Protein AF-A0A7K4FU84-F1 (afdb_monomer)

Sequence (93 aa):
MDYIGLAEKSGIEKQVAVYVYRRLNGGYFMGIYFAKPPVLYTLRDWPFLYLKRFKLYPKLSESEYNEVFQHLLTLDVISILGSSAHLLGKPLP

Foldseek 3Di:
DDLLVVLVVVVADSVLLVVLCVLLCNALVNQLVPDDPPSVVSVVCRVVSLVVSCVVCVVCVPDSNVVSNVSSVVVNVVVVQVVVCVVVVHDRD

Nearest PDB structures (foldseek):
  5j43-assembly1_B  TM=3.394E-01  e=8.376E+00  Escherichia coli 536

Secondary structure (DSSP, 8-state):
--HHHHHHHTT--HHHHHHHHHHTTTHHHHHHHTPPSPHHHHHHSHHHHHHHHHHH-GGGGSHHHHHHHHHHHHHHHHHHHHHHHHHHT----

Radius of gyration: 13.95 Å; Cα contacts (8 Å, |Δi|>4): 67; chains: 1; bounding box: 32×30×33 Å

pLDDT: mean 85.55, std 6.96, range [57.41, 95.0]

Solvent-accessible surface area (backbone atoms only — not comparable to full-atom values): 5360 Å² total; per-residue (Å²): 133,56,72,58,62,51,34,44,74,72,73,40,58,60,67,54,38,52,53,48,37,62,71,52,56,57,43,58,64,48,48,56,75,71,46,62,88,69,48,66,57,60,67,70,49,46,68,54,54,59,61,54,39,47,76,75,38,64,67,46,72,40,70,73,38,30,53,46,44,47,53,50,53,50,52,44,50,52,51,50,47,47,51,50,16,62,76,68,76,43,76,72,130

Mean predicted aligned error: 4.96 Å

Structure (mmCIF, N/CA/C/O backbone):
data_AF-A0A7K4FU84-F1
#
_entry.id   AF-A0A7K4FU84-F1
#
loop_
_atom_site.group_PDB
_atom_site.id
_atom_site.type_symbol
_atom_site.label_atom_id
_atom_site.label_alt_id
_atom_site.label_comp_id
_atom_site.label_asym_id
_atom_site.label_entity_id
_atom_site.label_seq_id
_atom_site.pdbx_PDB_ins_code
_atom_site.Cartn_x
_atom_site.Cartn_y
_atom_site.Cartn_z
_atom_site.occupancy
_atom_site.B_iso_or_equiv
_atom_site.auth_seq_id
_atom_site.auth_comp_id
_atom_site.auth_asym_id
_atom_site.auth_atom_id
_atom_site.pdbx_PDB_model_num
ATOM 1 N N . MET A 1 1 ? -12.486 6.269 -6.355 1.00 57.41 1 MET A N 1
ATOM 2 C CA . MET A 1 1 ? -11.476 6.202 -7.433 1.00 57.41 1 MET A CA 1
ATOM 3 C C . MET A 1 1 ? -10.739 4.890 -7.259 1.00 57.41 1 MET A C 1
ATOM 5 O O . MET A 1 1 ? -10.386 4.590 -6.125 1.00 57.41 1 MET A O 1
ATOM 9 N N . ASP A 1 2 ? -10.607 4.085 -8.310 1.00 82.88 2 ASP A N 1
ATOM 10 C CA . ASP A 1 2 ? -9.820 2.853 -8.244 1.00 82.88 2 ASP A CA 1
ATOM 11 C C . ASP A 1 2 ? -8.317 3.174 -8.343 1.00 82.88 2 ASP A C 1
ATOM 13 O O . ASP A 1 2 ? -7.907 4.224 -8.838 1.00 82.88 2 ASP A O 1
ATOM 17 N N . TYR A 1 3 ? -7.477 2.288 -7.810 1.00 88.94 3 TYR A N 1
ATOM 18 C CA . TYR A 1 3 ? -6.024 2.481 -7.794 1.00 88.94 3 TYR A CA 1
ATOM 19 C C . TYR A 1 3 ? -5.427 2.585 -9.206 1.00 88.94 3 TYR A C 1
ATOM 21 O O . TYR A 1 3 ? -4.551 3.409 -9.458 1.00 88.94 3 TYR A O 1
ATOM 29 N N . ILE A 1 4 ? -5.920 1.761 -10.134 1.00 89.88 4 ILE A N 1
ATOM 30 C CA . ILE A 1 4 ? -5.427 1.735 -11.513 1.00 89.88 4 ILE A CA 1
ATOM 31 C C . ILE A 1 4 ? -5.780 3.034 -12.241 1.00 89.88 4 ILE A C 1
ATOM 33 O O . ILE A 1 4 ? -4.901 3.620 -12.864 1.00 89.88 4 ILE A O 1
ATOM 37 N N . GLY A 1 5 ? -7.009 3.537 -12.101 1.00 89.75 5 GLY A N 1
ATOM 38 C CA . GLY A 1 5 ? -7.408 4.804 -12.706 1.00 89.75 5 GLY A CA 1
ATOM 39 C C . GLY A 1 5 ? -6.699 6.013 -12.093 1.00 89.75 5 GLY A C 1
ATOM 40 O O . GLY A 1 5 ? -6.496 7.003 -12.791 1.00 89.75 5 GLY A O 1
ATOM 41 N N . LEU A 1 6 ? -6.276 5.950 -10.822 1.00 89.44 6 LEU A N 1
ATOM 42 C CA . LEU A 1 6 ? -5.367 6.954 -10.254 1.00 89.44 6 LEU A CA 1
ATOM 43 C C . LEU A 1 6 ? -4.011 6.931 -10.967 1.00 89.44 6 LEU A C 1
ATOM 45 O O . LEU A 1 6 ? -3.546 7.976 -11.406 1.00 89.44 6 LEU A O 1
ATOM 49 N N . ALA A 1 7 ? -3.404 5.754 -11.122 1.00 91.94 7 ALA A N 1
ATOM 50 C CA . ALA A 1 7 ? -2.108 5.631 -11.787 1.00 91.94 7 ALA A CA 1
ATOM 51 C C . ALA A 1 7 ? -2.154 6.112 -13.250 1.00 91.94 7 ALA A C 1
ATOM 53 O O . ALA A 1 7 ? -1.285 6.875 -13.665 1.00 91.94 7 ALA A O 1
ATOM 54 N N . GLU A 1 8 ? -3.201 5.745 -13.997 1.00 93.19 8 GLU A N 1
ATOM 55 C CA . GLU A 1 8 ? -3.395 6.193 -15.383 1.00 93.19 8 GLU A CA 1
ATOM 56 C C . GLU A 1 8 ? -3.566 7.720 -15.473 1.00 93.19 8 GLU A C 1
ATOM 58 O O . GLU A 1 8 ? -2.983 8.358 -16.348 1.00 93.19 8 GLU A O 1
ATOM 63 N N . LYS A 1 9 ? -4.310 8.337 -14.541 1.00 92.44 9 LYS A N 1
ATOM 64 C CA . LYS A 1 9 ? -4.461 9.804 -14.474 1.00 92.44 9 LYS A CA 1
ATOM 65 C C . LYS A 1 9 ? -3.173 10.532 -14.099 1.00 92.44 9 LYS A C 1
ATOM 67 O O . LYS A 1 9 ? -3.011 11.683 -14.493 1.00 92.44 9 LYS A O 1
ATOM 72 N N . SER A 1 10 ? -2.274 9.872 -13.376 1.00 89.31 10 SER A N 1
ATOM 73 C CA . SER A 1 10 ? 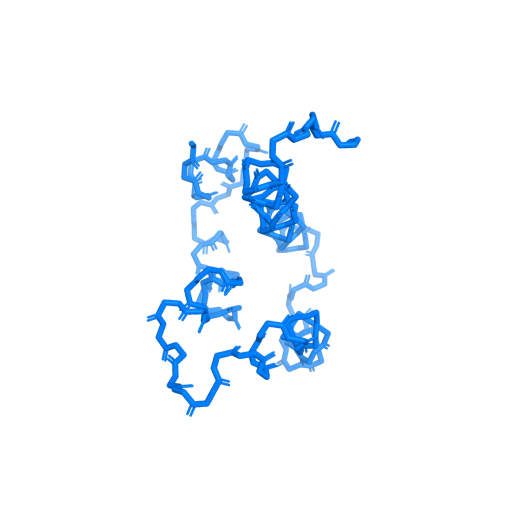-0.930 10.381 -13.088 1.00 89.31 10 SER A CA 1
ATOM 74 C C . SER A 1 10 ? 0.051 10.180 -14.254 1.00 89.31 10 SER A C 1
ATOM 76 O O . SER A 1 10 ? 1.228 10.482 -14.105 1.00 89.31 10 SER A O 1
ATOM 78 N N . GLY A 1 11 ? -0.410 9.688 -15.412 1.00 91.31 11 GLY A N 1
ATOM 79 C CA . GLY A 1 11 ? 0.419 9.489 -16.604 1.00 91.31 11 GLY A CA 1
ATOM 80 C C . GLY A 1 11 ? 1.230 8.194 -16.598 1.00 91.31 11 GLY A C 1
ATOM 81 O O . GLY A 1 11 ? 2.112 8.033 -17.436 1.00 91.31 11 GLY A O 1
ATOM 82 N N . ILE A 1 12 ? 0.940 7.271 -15.678 1.00 93.38 12 ILE A N 1
ATOM 83 C CA . ILE A 1 12 ? 1.710 6.039 -15.511 1.00 93.38 12 ILE A CA 1
ATOM 84 C C . ILE A 1 12 ? 1.011 4.886 -16.226 1.00 93.38 12 ILE A C 1
ATOM 86 O O . ILE A 1 12 ? -0.210 4.723 -16.154 1.00 93.38 12 ILE A O 1
ATOM 90 N N . GLU A 1 13 ? 1.791 4.048 -16.908 1.00 94.25 13 GLU A N 1
ATOM 91 C CA . GLU A 1 13 ? 1.247 2.916 -17.641 1.00 94.25 13 GLU A CA 1
ATOM 92 C C . GLU A 1 13 ? 0.524 1.924 -16.721 1.00 94.25 13 GLU A C 1
ATOM 94 O O . GLU A 1 13 ? 1.042 1.460 -15.698 1.00 94.25 13 GLU A O 1
ATOM 99 N N . LYS A 1 14 ? -0.659 1.483 -17.156 1.00 93.81 14 LYS A N 1
ATOM 100 C CA . LYS A 1 14 ? -1.467 0.469 -16.466 1.00 93.81 14 LYS A CA 1
ATOM 101 C C . LYS A 1 14 ? -0.672 -0.778 -16.078 1.00 93.81 14 LYS A C 1
ATOM 103 O O . LYS A 1 14 ? -0.919 -1.362 -15.024 1.00 93.81 14 LYS A O 1
ATOM 108 N N . GLN A 1 15 ? 0.266 -1.216 -16.919 1.00 95.00 15 GLN A N 1
ATOM 109 C CA . GLN A 1 15 ? 1.061 -2.416 -16.649 1.00 95.00 15 GLN A CA 1
ATOM 110 C C . GLN A 1 15 ? 1.990 -2.243 -15.441 1.00 95.00 15 GLN A C 1
ATOM 112 O O . GLN A 1 15 ? 2.114 -3.173 -14.640 1.00 95.00 15 GLN A O 1
ATOM 117 N N . VAL A 1 16 ? 2.573 -1.053 -15.264 1.00 94.50 16 VAL A N 1
ATOM 118 C CA . VAL A 1 16 ? 3.382 -0.693 -14.090 1.00 94.50 16 VAL A CA 1
ATOM 119 C C . VAL A 1 16 ? 2.511 -0.738 -12.837 1.00 94.50 16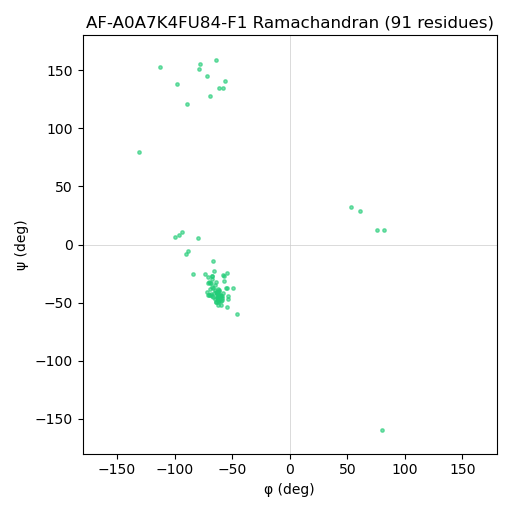 VAL A C 1
ATOM 121 O O . VAL A 1 16 ? 2.868 -1.388 -11.851 1.00 94.50 16 VAL A O 1
ATOM 124 N N . ALA A 1 17 ? 1.309 -0.163 -12.904 1.00 93.25 17 ALA A N 1
ATOM 125 C CA . ALA A 1 17 ? 0.366 -0.186 -11.792 1.00 93.25 17 ALA A CA 1
ATOM 126 C C . ALA A 1 17 ? -0.068 -1.608 -11.407 1.00 93.25 17 ALA A C 1
ATOM 128 O O . ALA A 1 17 ? -0.004 -2.000 -10.240 1.00 93.25 17 ALA A O 1
ATOM 129 N N . VAL A 1 18 ? -0.434 -2.433 -12.390 1.00 93.88 18 VAL A N 1
ATOM 130 C CA . VAL A 1 18 ? -0.792 -3.842 -12.166 1.00 93.88 18 VAL A CA 1
ATOM 131 C C . VAL A 1 18 ? 0.381 -4.630 -11.580 1.00 93.88 18 VAL A C 1
ATOM 133 O O . VAL A 1 18 ? 0.176 -5.476 -10.703 1.00 93.88 18 VAL A O 1
ATOM 136 N N . TYR A 1 19 ? 1.607 -4.366 -12.038 1.00 94.38 19 TYR A N 1
ATOM 137 C CA . TYR A 1 19 ? 2.806 -5.004 -11.504 1.00 94.38 19 TYR A CA 1
ATOM 138 C C . TYR A 1 19 ? 2.965 -4.716 -10.007 1.00 94.38 19 TYR A C 1
ATOM 140 O O . TYR A 1 19 ? 3.075 -5.655 -9.211 1.00 94.38 19 TYR A O 1
ATOM 148 N N . VAL A 1 20 ? 2.920 -3.439 -9.618 1.00 92.56 20 VAL A N 1
ATOM 149 C CA . VAL A 1 20 ? 3.051 -3.009 -8.219 1.00 92.56 20 VAL A CA 1
ATOM 150 C C . VAL A 1 20 ? 1.925 -3.601 -7.367 1.00 92.56 20 VAL A C 1
ATOM 152 O O . VAL A 1 20 ? 2.201 -4.247 -6.352 1.00 92.56 20 VAL A O 1
ATOM 155 N N . TYR A 1 21 ? 0.674 -3.497 -7.826 1.00 90.94 21 TYR A N 1
ATOM 156 C CA . TYR A 1 21 ? -0.502 -4.032 -7.132 1.00 90.94 21 TYR A CA 1
ATOM 157 C C . TYR A 1 21 ? -0.358 -5.519 -6.801 1.00 90.94 21 TYR A C 1
ATOM 159 O O . TYR A 1 21 ? -0.573 -5.943 -5.665 1.00 90.94 21 TYR A O 1
ATOM 167 N N . ARG A 1 22 ? 0.074 -6.327 -7.777 1.00 90.62 22 ARG A N 1
ATOM 168 C CA . ARG A 1 22 ? 0.268 -7.772 -7.589 1.00 90.62 22 ARG A CA 1
ATOM 169 C C . ARG A 1 22 ? 1.372 -8.083 -6.584 1.00 90.62 22 ARG A C 1
ATOM 171 O O . ARG A 1 22 ? 1.226 -9.017 -5.801 1.00 90.62 22 ARG A O 1
ATOM 178 N N . ARG A 1 23 ? 2.477 -7.331 -6.583 1.00 91.00 23 ARG A N 1
ATOM 179 C CA . ARG A 1 23 ? 3.596 -7.569 -5.649 1.00 91.00 23 ARG A CA 1
ATOM 180 C C . ARG A 1 23 ? 3.294 -7.132 -4.228 1.00 9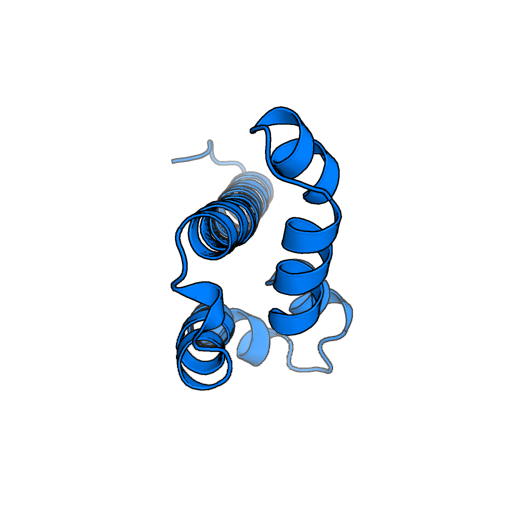1.00 23 ARG A C 1
ATOM 182 O O . ARG A 1 23 ? 3.833 -7.719 -3.293 1.00 91.00 23 ARG A O 1
ATOM 189 N N . LEU A 1 24 ? 2.382 -6.186 -4.066 1.00 88.25 24 LEU A N 1
ATOM 190 C CA . LEU A 1 24 ? 1.887 -5.746 -2.768 1.00 88.25 24 LEU A CA 1
ATOM 191 C C . LEU A 1 24 ? 0.617 -6.491 -2.336 1.00 88.25 24 LEU A C 1
ATOM 193 O O . LEU A 1 24 ? 0.002 -6.099 -1.353 1.00 88.25 24 LEU A O 1
ATOM 197 N N . ASN A 1 25 ? 0.232 -7.574 -3.026 1.00 86.56 25 ASN A N 1
ATOM 198 C CA . ASN A 1 25 ? -0.984 -8.352 -2.747 1.00 86.56 25 ASN A CA 1
ATOM 199 C C . ASN A 1 25 ? -2.265 -7.496 -2.689 1.00 86.56 25 ASN A C 1
ATOM 201 O O . ASN A 1 25 ? -3.185 -7.794 -1.933 1.00 86.56 25 ASN A O 1
ATOM 205 N N . GLY A 1 26 ? -2.316 -6.425 -3.477 1.00 84.25 26 GLY A N 1
ATOM 206 C CA . GLY A 1 26 ? -3.434 -5.493 -3.505 1.00 84.25 26 GLY A CA 1
ATOM 207 C C . GLY A 1 26 ? -3.506 -4.520 -2.326 1.00 84.25 26 GLY A C 1
ATOM 208 O O . GLY A 1 26 ? -4.529 -3.858 -2.172 1.00 84.25 26 GLY A O 1
ATOM 209 N N . GLY A 1 27 ? -2.441 -4.416 -1.525 1.00 85.69 27 GLY A N 1
ATOM 210 C CA . GLY A 1 27 ? -2.329 -3.449 -0.435 1.00 85.69 27 GLY A CA 1
ATOM 211 C C . GLY A 1 27 ? -3.062 -3.873 0.837 1.00 85.69 27 GLY A C 1
ATOM 212 O O . GLY A 1 27 ? -3.341 -5.054 1.072 1.00 85.69 27 GLY A O 1
ATOM 213 N N . TYR A 1 28 ? -3.358 -2.888 1.678 1.00 82.44 28 TYR A N 1
ATOM 214 C CA . TYR A 1 28 ? -3.906 -3.088 3.016 1.00 82.44 28 TYR A CA 1
ATOM 215 C C . TYR A 1 28 ? -5.300 -3.721 2.982 1.00 82.44 28 TYR A C 1
ATOM 217 O O . TYR A 1 28 ? -5.539 -4.734 3.644 1.00 82.44 28 TYR A O 1
ATOM 225 N N . PHE A 1 29 ? -6.210 -3.175 2.169 1.00 77.38 29 PHE A N 1
ATOM 226 C CA . PHE A 1 29 ? -7.607 -3.624 2.142 1.00 77.38 29 PHE A CA 1
ATOM 227 C C . PHE A 1 29 ? -7.769 -5.047 1.628 1.00 77.38 29 PHE A C 1
ATOM 229 O O . PHE A 1 29 ? -8.515 -5.823 2.221 1.00 77.38 29 PHE A O 1
ATOM 236 N N . MET A 1 30 ? -7.045 -5.418 0.571 1.00 80.38 30 MET A N 1
ATOM 237 C CA . MET A 1 30 ? -7.068 -6.797 0.077 1.00 80.38 30 MET A CA 1
ATOM 238 C C . MET A 1 30 ? -6.473 -7.766 1.102 1.00 80.38 30 MET A C 1
ATOM 240 O O . MET A 1 30 ? -6.975 -8.880 1.260 1.00 80.38 30 MET A O 1
ATOM 244 N N . GLY A 1 31 ? -5.454 -7.323 1.847 1.00 77.94 31 GLY A N 1
ATOM 245 C CA . GLY A 1 31 ? -4.893 -8.070 2.969 1.00 77.94 31 GLY A CA 1
ATOM 246 C C . GLY A 1 31 ? -5.917 -8.351 4.071 1.00 77.94 31 GLY A C 1
ATOM 247 O O . GLY A 1 31 ? -5.990 -9.481 4.546 1.00 77.94 31 GLY A O 1
ATOM 248 N N . ILE A 1 32 ? -6.732 -7.361 4.445 1.00 76.50 32 ILE A N 1
ATOM 249 C CA . ILE A 1 32 ? -7.802 -7.516 5.447 1.00 76.50 32 ILE A CA 1
ATOM 250 C C . ILE A 1 32 ? -8.955 -8.357 4.917 1.00 76.50 32 ILE A C 1
ATOM 252 O O . ILE A 1 32 ? -9.450 -9.219 5.635 1.00 76.50 32 ILE A O 1
ATOM 256 N N . TYR A 1 33 ? -9.381 -8.119 3.674 1.00 79.62 33 TYR A N 1
ATOM 257 C CA . TYR A 1 33 ? -10.509 -8.816 3.057 1.00 79.62 33 TYR A CA 1
ATOM 258 C C . TYR A 1 33 ? -10.323 -10.339 3.088 1.00 79.62 33 TYR A C 1
ATOM 260 O O . TYR A 1 33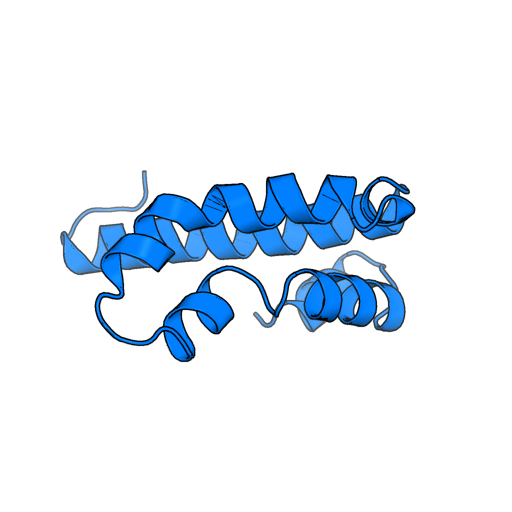 ? -11.271 -11.078 3.340 1.00 79.62 33 TYR A O 1
ATOM 268 N N . PHE A 1 34 ? -9.084 -10.803 2.899 1.00 79.50 34 PHE A N 1
ATOM 269 C CA . PHE A 1 34 ? -8.723 -12.219 2.970 1.00 79.50 34 PHE A CA 1
ATOM 270 C C . PHE A 1 34 ? -8.084 -12.645 4.304 1.00 79.50 34 PHE A C 1
ATOM 272 O O . PHE A 1 34 ? -7.621 -13.785 4.424 1.00 79.50 34 PHE A O 1
ATOM 279 N N . ALA A 1 35 ? -8.035 -11.768 5.310 1.00 78.19 35 ALA A N 1
ATOM 280 C CA . ALA A 1 35 ? -7.448 -12.093 6.604 1.00 78.19 35 ALA A CA 1
ATOM 281 C C . ALA A 1 35 ? -8.314 -13.114 7.348 1.00 78.19 35 ALA A C 1
ATOM 283 O O . ALA A 1 35 ? -9.509 -12.918 7.570 1.00 78.19 35 ALA A O 1
ATOM 284 N N . LYS A 1 36 ? -7.687 -14.207 7.791 1.00 76.38 36 LYS A N 1
ATOM 285 C CA . LYS A 1 36 ? -8.324 -15.141 8.722 1.00 76.38 36 LYS A CA 1
ATOM 286 C C . LYS A 1 36 ? -8.256 -14.579 10.147 1.00 76.38 36 LYS A C 1
ATOM 288 O O . LYS A 1 36 ? -7.305 -13.863 10.467 1.0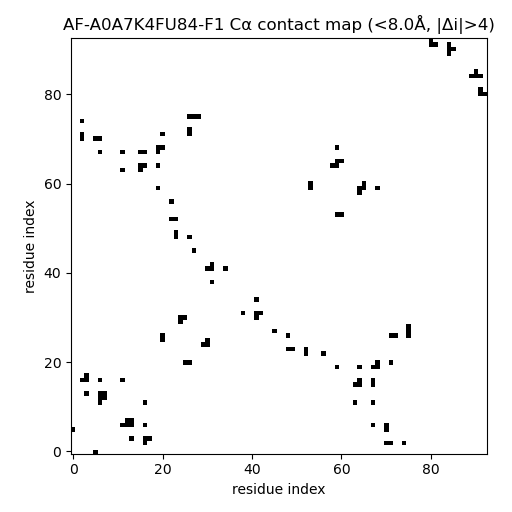0 76.38 36 LYS A O 1
ATOM 293 N N . PRO A 1 37 ? -9.217 -14.913 11.024 1.00 74.06 37 PRO A N 1
ATOM 294 C CA . PRO A 1 37 ? -9.139 -14.527 12.424 1.00 74.06 37 PRO A CA 1
ATOM 295 C C . PRO A 1 37 ? -7.836 -15.009 13.096 1.00 74.06 37 PRO A C 1
ATOM 297 O O . PRO A 1 37 ? -7.421 -16.143 12.843 1.00 74.06 37 PRO A O 1
ATOM 300 N N . PRO A 1 38 ? -7.218 -14.187 13.970 1.00 73.69 38 PRO A N 1
ATOM 301 C CA . PRO A 1 38 ? -7.663 -12.854 14.377 1.00 73.69 38 PRO A CA 1
ATOM 302 C C . PRO A 1 38 ? -7.108 -11.738 13.471 1.00 73.69 38 PRO A C 1
ATOM 304 O O . PRO A 1 38 ? -5.903 -11.500 13.397 1.00 73.69 38 PRO A O 1
ATOM 307 N N . VAL A 1 39 ? -8.030 -10.991 12.851 1.00 76.06 39 VAL A N 1
ATOM 308 C CA . VAL A 1 39 ? -7.770 -9.909 11.875 1.00 76.06 39 VAL A CA 1
ATOM 309 C C . VAL A 1 39 ? -6.884 -8.790 12.447 1.00 76.06 39 VAL A C 1
ATOM 311 O O . VAL A 1 39 ? -6.144 -8.137 11.715 1.00 76.06 39 VAL A O 1
ATOM 314 N N . LEU A 1 40 ? -6.895 -8.609 13.773 1.00 73.00 40 LEU A N 1
ATOM 315 C CA . LEU A 1 40 ? -6.089 -7.614 14.488 1.00 73.00 40 LEU A CA 1
ATOM 316 C C . LEU A 1 40 ? -4.578 -7.740 14.242 1.00 73.00 40 LEU A C 1
ATOM 318 O O . LEU A 1 40 ? -3.894 -6.719 14.218 1.00 73.00 40 LEU A O 1
ATOM 322 N N . TYR A 1 41 ? -4.040 -8.944 14.013 1.00 73.75 41 TYR A N 1
ATOM 323 C CA . TYR A 1 41 ? -2.616 -9.083 13.677 1.00 73.75 41 TYR A CA 1
ATOM 324 C C . TYR A 1 41 ? -2.300 -8.510 12.295 1.00 73.75 41 TYR A C 1
ATOM 326 O O . TYR A 1 41 ? -1.323 -7.782 12.139 1.00 73.75 41 TYR A O 1
ATOM 334 N N . THR A 1 42 ? -3.159 -8.769 11.307 1.00 73.00 42 THR A N 1
ATOM 335 C CA . THR A 1 42 ? -3.030 -8.195 9.961 1.00 73.00 42 THR A CA 1
ATOM 336 C C . THR A 1 42 ? -3.134 -6.671 9.998 1.00 73.00 42 THR A C 1
ATOM 338 O O . THR A 1 42 ? -2.371 -5.993 9.314 1.00 73.00 42 THR A O 1
ATOM 341 N N . LEU A 1 43 ? -4.021 -6.136 10.845 1.00 72.88 43 LEU A N 1
ATOM 342 C CA . LEU A 1 43 ? -4.172 -4.696 11.068 1.00 72.88 43 LEU A CA 1
ATOM 343 C C . LEU A 1 43 ? -2.962 -4.067 11.752 1.00 72.88 43 LEU A C 1
ATOM 345 O O . LEU A 1 43 ? -2.625 -2.938 11.438 1.00 72.88 43 LEU A O 1
ATOM 349 N N . ARG A 1 44 ? -2.307 -4.754 12.689 1.00 78.69 44 ARG A N 1
ATOM 350 C CA . ARG A 1 44 ? -1.113 -4.217 13.356 1.00 78.69 44 ARG A CA 1
ATOM 351 C C . ARG A 1 44 ? 0.091 -4.208 12.420 1.00 78.69 44 ARG A C 1
ATOM 353 O O . ARG A 1 44 ? 0.863 -3.254 12.405 1.00 78.69 44 ARG A O 1
ATOM 360 N N . ASP A 1 45 ? 0.241 -5.270 11.638 1.00 79.38 45 ASP A N 1
ATOM 361 C CA . ASP A 1 45 ? 1.474 -5.528 10.903 1.00 79.38 45 ASP A CA 1
ATOM 362 C C . ASP A 1 45 ? 1.422 -5.021 9.447 1.00 79.38 45 ASP A C 1
ATOM 364 O O . ASP A 1 45 ? 2.346 -5.262 8.667 1.00 79.38 45 ASP A O 1
ATOM 368 N N . TRP A 1 46 ? 0.375 -4.278 9.071 1.00 79.81 46 TRP A N 1
ATOM 369 C CA . TRP A 1 46 ? 0.198 -3.773 7.710 1.00 79.81 46 TRP A CA 1
ATOM 370 C C . TRP A 1 46 ? 1.368 -2.950 7.146 1.00 79.81 46 TRP A C 1
ATOM 372 O O . TRP A 1 46 ? 1.695 -3.166 5.978 1.00 79.81 46 TRP A O 1
ATOM 382 N N . PRO A 1 47 ? 2.086 -2.090 7.905 1.00 82.56 47 PRO A N 1
ATOM 383 C CA . PRO A 1 47 ? 3.194 -1.324 7.334 1.00 82.56 47 PRO A CA 1
ATOM 384 C C . PRO A 1 47 ? 4.358 -2.245 6.949 1.00 82.56 47 PRO A C 1
ATOM 386 O O . PRO A 1 47 ? 5.080 -1.996 5.981 1.00 82.56 47 PRO A O 1
ATOM 389 N N . PHE A 1 48 ? 4.516 -3.367 7.666 1.00 83.94 48 PHE A N 1
ATOM 390 C CA . PHE A 1 48 ? 5.546 -4.357 7.363 1.00 83.94 48 PHE A CA 1
ATOM 391 C C . PHE A 1 48 ? 5.321 -5.048 6.021 1.00 83.94 48 PHE A C 1
ATOM 393 O O . PHE A 1 48 ? 6.298 -5.539 5.451 1.00 83.94 48 PHE A O 1
ATOM 400 N N . LEU A 1 49 ? 4.087 -5.077 5.497 1.00 80.94 49 LEU A N 1
ATOM 401 C CA . LEU A 1 49 ? 3.815 -5.555 4.141 1.00 80.94 49 LEU A CA 1
ATOM 402 C C . LEU A 1 49 ? 4.691 -4.789 3.147 1.00 80.94 49 LEU A C 1
ATOM 404 O O . LEU A 1 49 ? 5.471 -5.395 2.421 1.00 80.94 49 LEU A O 1
ATOM 408 N N . TYR A 1 50 ? 4.641 -3.463 3.173 1.00 82.81 50 TYR A N 1
ATOM 409 C CA . TYR A 1 50 ? 5.370 -2.620 2.227 1.00 82.81 50 TYR A CA 1
ATOM 410 C C . TYR A 1 50 ? 6.882 -2.681 2.463 1.00 82.81 50 TYR A C 1
ATOM 412 O O . TYR A 1 50 ? 7.647 -2.873 1.516 1.00 82.81 50 TYR A O 1
ATOM 420 N N . LEU A 1 51 ? 7.321 -2.635 3.726 1.00 83.06 51 LEU A N 1
ATOM 421 C CA . LEU A 1 51 ? 8.747 -2.681 4.078 1.00 83.06 51 LEU A CA 1
ATOM 422 C C . LEU A 1 51 ? 9.419 -4.003 3.675 1.00 83.06 51 LEU A C 1
ATOM 424 O O . LEU A 1 51 ? 10.546 -4.004 3.175 1.00 83.06 51 LEU A O 1
ATOM 428 N N . LYS A 1 52 ? 8.745 -5.145 3.865 1.00 82.69 52 LYS A N 1
ATOM 429 C CA . LYS A 1 52 ? 9.276 -6.451 3.439 1.00 82.69 52 LYS A CA 1
ATOM 430 C C . LYS A 1 52 ? 9.309 -6.570 1.919 1.00 82.69 52 LYS A C 1
ATOM 432 O O . LYS A 1 52 ? 10.250 -7.139 1.370 1.00 82.69 52 LYS A O 1
ATOM 437 N N . ARG A 1 53 ? 8.293 -6.042 1.234 1.00 83.00 53 ARG A N 1
ATOM 438 C CA . ARG A 1 53 ? 8.154 -6.164 -0.221 1.00 83.00 53 ARG A CA 1
ATOM 439 C C . ARG A 1 53 ? 9.185 -5.339 -0.979 1.00 83.00 53 ARG A C 1
ATOM 441 O O . ARG A 1 53 ? 9.671 -5.833 -1.989 1.00 83.00 53 ARG A O 1
ATOM 448 N N . PHE A 1 54 ? 9.612 -4.195 -0.448 1.00 79.38 54 PHE A N 1
ATOM 449 C CA . PHE A 1 54 ? 10.746 -3.447 -1.002 1.00 79.38 54 PHE A CA 1
ATOM 450 C C . PHE A 1 54 ? 12.038 -4.263 -1.060 1.00 79.3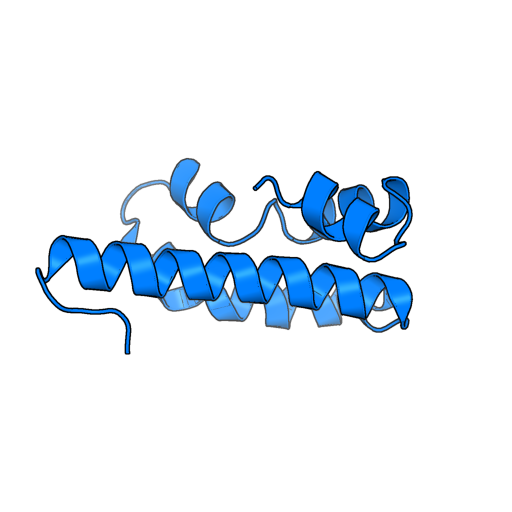8 54 PHE A C 1
ATOM 452 O O . PHE A 1 54 ? 12.742 -4.234 -2.063 1.00 79.38 54 PHE A O 1
ATOM 459 N N . LYS A 1 55 ? 12.331 -5.045 -0.014 1.00 83.00 55 LYS A N 1
ATOM 460 C CA . LYS A 1 55 ? 13.524 -5.907 0.010 1.00 83.00 55 LYS A CA 1
ATOM 461 C C . LYS A 1 55 ? 13.431 -7.067 -0.983 1.00 83.00 55 LYS A C 1
ATOM 463 O O . LYS A 1 55 ? 14.444 -7.496 -1.517 1.00 83.00 55 LYS A O 1
ATOM 468 N N . LEU A 1 56 ? 12.224 -7.587 -1.207 1.00 86.75 56 LEU A N 1
ATOM 469 C CA . LEU A 1 56 ? 11.980 -8.730 -2.095 1.00 86.75 56 LEU A CA 1
ATOM 470 C C . LEU A 1 56 ? 11.842 -8.331 -3.570 1.00 86.75 56 LEU A C 1
ATOM 472 O O . LEU A 1 56 ? 12.084 -9.155 -4.448 1.00 86.75 56 LEU A O 1
ATOM 476 N N . TYR A 1 57 ? 11.442 -7.090 -3.844 1.00 88.19 57 TYR A N 1
ATOM 477 C CA . TYR A 1 57 ? 11.187 -6.583 -5.188 1.00 88.19 57 TYR A CA 1
ATOM 478 C C . TYR A 1 57 ? 11.897 -5.235 -5.390 1.00 88.19 57 TYR A C 1
ATOM 480 O O . TYR A 1 57 ? 11.241 -4.195 -5.347 1.00 88.19 57 TYR A O 1
ATOM 488 N N . PRO A 1 58 ? 13.218 -5.236 -5.662 1.00 88.12 58 PRO A N 1
ATOM 489 C CA . PRO A 1 58 ? 14.009 -4.010 -5.824 1.00 88.12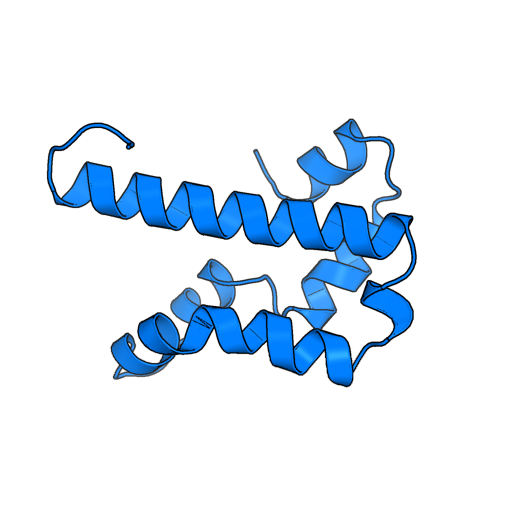 58 PRO A CA 1
ATOM 490 C C . PRO A 1 58 ? 13.482 -3.066 -6.910 1.00 88.12 58 PRO A C 1
ATOM 492 O O . PRO A 1 58 ? 13.625 -1.855 -6.792 1.00 88.12 58 PRO A O 1
ATOM 495 N N . LYS A 1 59 ? 12.798 -3.618 -7.922 1.00 90.88 59 LYS A N 1
ATOM 496 C CA . LYS A 1 59 ? 12.122 -2.866 -8.987 1.00 90.88 59 LYS A CA 1
ATOM 497 C C . LYS A 1 59 ? 11.131 -1.818 -8.458 1.00 90.88 59 LYS A C 1
ATOM 499 O O . LYS A 1 59 ? 10.879 -0.832 -9.127 1.00 90.88 59 LYS A O 1
ATOM 504 N N . LEU A 1 60 ? 10.593 -1.996 -7.246 1.00 89.50 60 LEU A N 1
ATOM 505 C 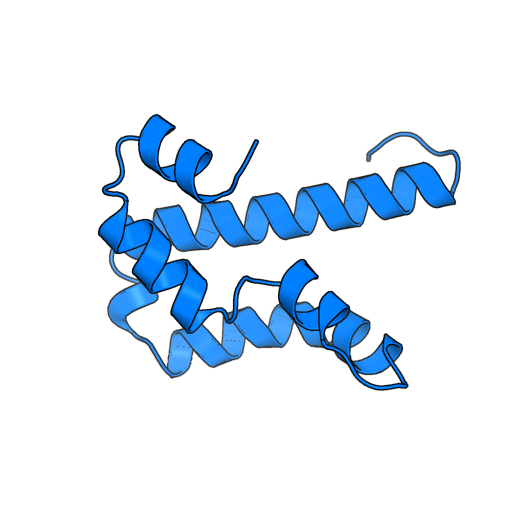CA . LEU A 1 60 ? 9.716 -1.012 -6.591 1.00 89.50 60 LEU A CA 1
ATOM 506 C C . LEU A 1 60 ? 10.431 0.300 -6.220 1.00 89.50 60 LEU A C 1
ATOM 508 O O . LEU A 1 60 ? 9.773 1.285 -5.894 1.00 89.50 60 LEU A O 1
ATOM 512 N N . SER A 1 61 ? 11.763 0.318 -6.240 1.00 87.62 61 SER A N 1
ATOM 513 C CA . SER A 1 61 ? 12.571 1.516 -5.995 1.00 87.62 61 SER A CA 1
ATOM 514 C C . SER A 1 61 ? 12.877 2.308 -7.271 1.00 87.62 61 SER A C 1
ATOM 516 O O . SER A 1 61 ? 13.424 3.401 -7.176 1.00 87.62 61 SER A O 1
ATOM 518 N N . GLU A 1 62 ? 12.553 1.779 -8.455 1.00 92.56 62 GLU A N 1
ATOM 519 C CA . GLU A 1 62 ? 12.677 2.509 -9.725 1.00 92.56 62 GLU A CA 1
ATOM 520 C C . GLU A 1 62 ? 11.588 3.589 -9.820 1.00 92.56 62 GLU A C 1
ATOM 522 O O . GLU A 1 62 ? 10.475 3.354 -9.357 1.00 92.56 62 GLU A O 1
ATOM 527 N N . SER A 1 63 ? 11.888 4.746 -10.428 1.00 89.88 63 SER A N 1
ATOM 528 C CA . SER A 1 63 ? 11.056 5.968 -10.358 1.00 89.88 63 SER A CA 1
ATOM 529 C C . SER A 1 63 ? 9.557 5.721 -10.571 1.00 89.88 63 SER A C 1
ATOM 531 O O . SER A 1 63 ? 8.765 5.945 -9.660 1.00 89.88 63 SER A O 1
ATOM 533 N N . GLU A 1 64 ? 9.164 5.177 -11.728 1.00 90.75 64 GLU A N 1
ATOM 534 C CA . GLU A 1 64 ? 7.746 4.957 -12.056 1.00 90.75 64 GLU A CA 1
ATOM 535 C C . GLU A 1 64 ? 7.076 3.942 -11.120 1.00 90.75 64 GLU A C 1
ATOM 537 O O . GLU A 1 64 ? 5.947 4.125 -10.671 1.00 90.75 64 GLU A O 1
ATOM 542 N N . TYR A 1 65 ? 7.775 2.861 -10.774 1.00 91.88 65 TYR A N 1
ATOM 543 C CA . TYR A 1 65 ? 7.247 1.837 -9.872 1.00 91.88 65 TYR A CA 1
ATOM 544 C C . TYR A 1 65 ? 7.106 2.368 -8.447 1.00 91.88 65 TYR A C 1
ATOM 546 O O . TYR A 1 65 ? 6.182 1.974 -7.732 1.00 91.88 65 TYR A O 1
ATOM 554 N N . ASN A 1 66 ? 8.009 3.259 -8.045 1.00 92.31 66 ASN A N 1
ATOM 555 C CA . ASN A 1 66 ? 8.003 3.899 -6.747 1.00 92.31 66 ASN A CA 1
ATOM 556 C C . ASN A 1 66 ? 6.839 4.883 -6.617 1.00 92.31 66 ASN A C 1
ATOM 558 O O . ASN A 1 66 ? 6.138 4.856 -5.610 1.00 92.31 66 ASN A O 1
ATOM 562 N N . GLU A 1 67 ? 6.571 5.684 -7.646 1.00 91.75 67 GLU A N 1
ATOM 563 C CA . GLU A 1 67 ? 5.420 6.593 -7.675 1.00 91.75 67 GLU A CA 1
ATOM 564 C C . GLU A 1 67 ? 4.101 5.830 -7.526 1.00 91.75 67 GLU A C 1
ATOM 566 O O . GLU A 1 67 ? 3.273 6.141 -6.668 1.00 91.75 67 GLU A O 1
ATOM 571 N N . VAL A 1 68 ? 3.920 4.752 -8.291 1.00 92.44 68 VAL A N 1
ATOM 572 C CA . VAL A 1 68 ? 2.701 3.933 -8.205 1.00 92.44 68 VAL A CA 1
ATOM 573 C C . VAL A 1 68 ? 2.632 3.126 -6.903 1.00 92.44 68 VAL A C 1
ATOM 575 O O . VAL A 1 68 ? 1.542 2.836 -6.398 1.00 92.44 68 VAL A O 1
ATOM 578 N N . PHE A 1 69 ? 3.777 2.772 -6.322 1.00 92.12 69 PHE A N 1
ATOM 579 C CA . PHE A 1 69 ? 3.854 2.231 -4.967 1.00 92.12 69 PHE A CA 1
ATOM 580 C C . PHE A 1 69 ? 3.339 3.255 -3.945 1.00 92.12 69 PHE A C 1
ATOM 582 O O . PHE A 1 69 ? 2.505 2.910 -3.103 1.00 92.12 69 PHE A O 1
ATOM 589 N N . GLN A 1 70 ? 3.790 4.509 -4.040 1.00 90.62 70 GLN A N 1
ATOM 590 C CA . GLN A 1 70 ? 3.372 5.581 -3.141 1.00 90.62 70 GLN A CA 1
ATOM 591 C C . GLN A 1 70 ? 1.874 5.851 -3.282 1.00 90.62 70 GLN A C 1
ATOM 593 O O . GLN A 1 70 ? 1.191 5.926 -2.267 1.00 90.62 70 GLN A O 1
ATOM 598 N N . HIS A 1 71 ? 1.333 5.870 -4.505 1.00 91.50 71 HIS A N 1
ATOM 599 C CA . HIS A 1 71 ? -0.112 5.978 -4.725 1.00 91.50 71 HIS A CA 1
AT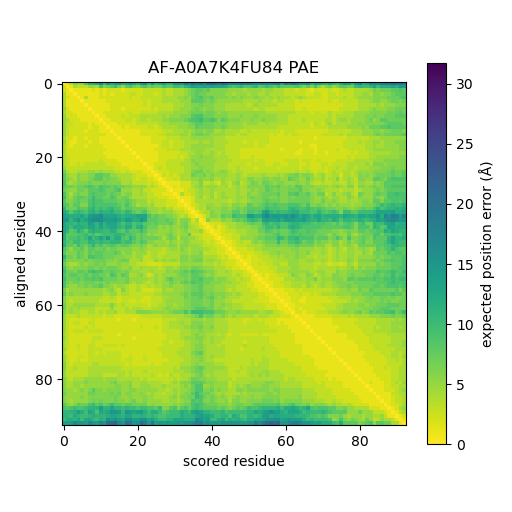OM 600 C C . HIS A 1 71 ? -0.904 4.902 -3.968 1.00 91.50 71 HIS A C 1
ATOM 602 O O . HIS A 1 71 ? -1.919 5.220 -3.347 1.00 91.50 71 HIS A O 1
ATOM 608 N N . LEU A 1 72 ? -0.450 3.640 -3.988 1.00 90.38 72 LEU A N 1
ATOM 609 C CA . LEU A 1 72 ? -1.138 2.561 -3.271 1.00 90.38 72 LEU A CA 1
ATOM 610 C C . LEU A 1 72 ? -1.093 2.793 -1.760 1.00 90.38 72 LEU A C 1
ATOM 612 O O . LEU A 1 72 ? -2.123 2.715 -1.094 1.00 90.38 72 LEU A O 1
ATOM 616 N N . LEU A 1 73 ? 0.089 3.123 -1.235 1.00 89.62 73 LEU A N 1
ATOM 617 C CA . LEU A 1 73 ? 0.282 3.388 0.187 1.00 89.62 73 LEU A CA 1
ATOM 618 C C . LEU A 1 73 ? -0.574 4.571 0.662 1.00 89.62 73 LEU A C 1
ATOM 620 O O . LEU A 1 73 ? -1.213 4.488 1.708 1.00 89.62 73 LEU A O 1
ATOM 624 N N . THR A 1 74 ? -0.622 5.655 -0.112 1.00 90.19 74 THR A N 1
ATOM 625 C CA . THR A 1 74 ? -1.428 6.841 0.190 1.00 90.19 74 THR A CA 1
ATOM 626 C C . THR A 1 74 ? -2.916 6.514 0.215 1.00 90.19 74 THR A C 1
ATOM 628 O O . THR A 1 74 ? -3.605 6.930 1.145 1.00 90.19 74 THR A O 1
ATOM 631 N N . LEU A 1 75 ? -3.418 5.748 -0.761 1.00 89.00 75 LEU A N 1
ATOM 632 C CA . LEU A 1 75 ? -4.814 5.308 -0.762 1.00 89.00 75 LEU A CA 1
ATOM 633 C C . LEU A 1 75 ? -5.133 4.463 0.473 1.00 89.00 75 LEU A C 1
ATOM 635 O O . LEU A 1 75 ? -6.140 4.715 1.131 1.00 89.00 75 LEU A O 1
ATOM 639 N N . ASP A 1 76 ? -4.254 3.524 0.826 1.00 88.75 76 ASP A N 1
ATOM 640 C CA . ASP A 1 76 ? -4.430 2.690 2.012 1.00 88.75 76 ASP A CA 1
ATOM 641 C C . ASP A 1 76 ? -4.468 3.536 3.299 1.00 88.75 76 ASP A C 1
ATOM 643 O O . ASP A 1 76 ? -5.375 3.366 4.115 1.00 88.75 76 ASP A O 1
ATOM 647 N N . VAL A 1 77 ? -3.566 4.515 3.453 1.00 88.75 77 VAL A N 1
ATOM 648 C CA . VAL A 1 77 ? -3.553 5.446 4.599 1.00 88.75 77 VAL A CA 1
ATOM 649 C C . VAL A 1 77 ? -4.827 6.289 4.662 1.00 88.75 77 VAL A C 1
ATOM 651 O O . VAL A 1 77 ? -5.459 6.355 5.717 1.00 88.75 77 VAL A O 1
ATOM 654 N N . ILE A 1 78 ? -5.235 6.911 3.550 1.00 88.50 78 ILE A N 1
ATOM 655 C CA . ILE A 1 78 ? -6.455 7.733 3.492 1.00 88.50 78 ILE A CA 1
ATOM 656 C C . ILE A 1 78 ? -7.670 6.894 3.874 1.00 88.50 78 ILE A C 1
ATOM 658 O O . ILE A 1 78 ? -8.513 7.334 4.653 1.00 88.50 78 ILE A O 1
ATOM 662 N N . SER A 1 79 ? -7.763 5.676 3.355 1.00 84.88 79 SER A N 1
ATOM 663 C CA . SER A 1 79 ? -8.886 4.797 3.639 1.00 84.88 79 SER A CA 1
ATOM 664 C C . SER A 1 79 ? -8.872 4.275 5.083 1.00 84.88 79 SER A C 1
ATOM 666 O O . SER A 1 79 ? -9.947 4.147 5.672 1.00 84.88 79 SER A O 1
ATOM 668 N N . ILE A 1 80 ? -7.704 4.048 5.701 1.00 85.31 80 ILE A N 1
ATOM 669 C CA . ILE A 1 80 ? -7.586 3.757 7.144 1.00 85.31 80 ILE A CA 1
ATOM 670 C C . ILE A 1 80 ? -8.091 4.936 7.976 1.00 85.31 80 ILE A C 1
ATOM 672 O O . ILE A 1 80 ? -8.943 4.752 8.851 1.00 85.31 80 ILE A O 1
ATOM 676 N N . LEU A 1 81 ? -7.585 6.141 7.704 1.00 86.69 81 LEU A N 1
ATOM 677 C CA . LEU A 1 81 ? -7.964 7.349 8.436 1.00 86.69 81 LEU A CA 1
ATOM 678 C C . LEU A 1 81 ? -9.451 7.654 8.255 1.00 86.69 81 LEU A C 1
ATOM 680 O O . LEU A 1 81 ? -10.142 7.893 9.241 1.00 86.69 81 LEU A O 1
ATOM 684 N N . GLY A 1 82 ? -9.967 7.559 7.029 1.00 86.19 82 GLY A N 1
ATOM 685 C CA . GLY A 1 82 ? -11.375 7.794 6.708 1.00 86.19 82 GLY A CA 1
ATOM 686 C C . GLY A 1 82 ? -12.309 6.799 7.381 1.00 86.19 82 GLY A C 1
ATOM 687 O O . GLY A 1 82 ? -13.302 7.205 7.982 1.00 86.19 82 GLY A O 1
ATOM 688 N N . SER A 1 83 ? -11.961 5.510 7.360 1.00 83.69 83 SER A N 1
ATOM 689 C CA . SER A 1 83 ? -12.742 4.480 8.057 1.00 83.69 83 SER A CA 1
ATOM 690 C C . SER A 1 83 ? -12.735 4.710 9.568 1.00 83.69 83 SER A C 1
ATOM 692 O O . SER A 1 83 ? -13.773 4.608 10.216 1.00 83.69 83 SER A O 1
ATOM 694 N N . SER A 1 84 ? -11.581 5.073 10.133 1.00 83.81 84 SER A N 1
ATOM 695 C CA . SER A 1 84 ? -11.441 5.334 11.570 1.00 83.81 84 SER A CA 1
ATOM 696 C C . SER A 1 84 ? -12.222 6.577 12.001 1.00 83.81 84 SER A C 1
ATOM 698 O O . SER A 1 84 ? -12.946 6.536 12.992 1.00 83.81 84 SER A O 1
ATOM 700 N N . ALA A 1 85 ? -12.122 7.667 11.237 1.00 87.06 85 ALA A N 1
ATOM 701 C CA . ALA A 1 85 ? -12.858 8.910 11.449 1.00 87.06 85 ALA A CA 1
ATOM 702 C C . ALA A 1 85 ? -14.377 8.672 11.411 1.00 87.06 85 ALA A C 1
ATOM 704 O O . ALA A 1 85 ? -15.091 9.074 12.331 1.00 87.06 85 ALA A O 1
ATOM 705 N N . HIS A 1 86 ? -14.851 7.921 10.409 1.00 87.06 86 HIS A N 1
ATOM 706 C CA . HIS A 1 86 ? -16.255 7.534 10.283 1.00 87.06 86 HIS A CA 1
ATOM 707 C C . HIS A 1 86 ? -16.748 6.714 11.484 1.00 87.06 86 HIS A C 1
ATOM 709 O O . HIS A 1 86 ? -17.774 7.051 12.070 1.00 87.06 86 HIS A O 1
ATOM 715 N N . LEU A 1 87 ? -15.998 5.685 11.896 1.00 85.25 87 LEU A N 1
ATOM 716 C CA . LEU A 1 87 ? -16.352 4.841 13.045 1.00 85.25 87 LEU A CA 1
ATOM 717 C C . LEU A 1 87 ? -16.370 5.613 14.371 1.00 85.25 87 LEU A C 1
ATOM 719 O O . LEU A 1 87 ? -17.156 5.293 15.259 1.00 85.25 87 LEU A O 1
ATOM 723 N N . LEU A 1 88 ? -15.507 6.620 14.514 1.00 90.69 88 LEU A N 1
ATOM 724 C CA . LEU A 1 88 ? -15.405 7.442 15.722 1.00 90.69 88 LEU A CA 1
ATOM 725 C C . LEU A 1 88 ? -16.338 8.661 15.714 1.00 90.69 88 LEU A C 1
ATOM 727 O O . LEU A 1 88 ? -16.373 9.386 16.708 1.00 90.69 88 LEU A O 1
ATOM 731 N N . GLY A 1 89 ? -17.052 8.921 14.613 1.00 89.75 89 GLY A N 1
ATOM 732 C CA . GLY A 1 89 ? -17.861 10.132 14.445 1.00 89.75 89 GLY A CA 1
ATOM 733 C C . GLY A 1 89 ? -17.036 11.425 14.503 1.00 89.75 89 GLY A C 1
ATOM 734 O O . GLY A 1 89 ? -17.538 12.457 14.946 1.00 89.75 89 GLY A O 1
ATOM 735 N N . LYS A 1 90 ? -15.759 11.369 14.110 1.00 85.62 90 LYS A N 1
ATOM 736 C CA . LYS A 1 90 ? -14.817 12.500 14.129 1.00 85.62 90 LYS A CA 1
ATOM 737 C C . LYS A 1 90 ? -14.437 12.898 12.700 1.00 85.62 90 LYS A C 1
ATOM 739 O O . LYS A 1 90 ? -14.482 12.047 11.815 1.00 85.62 90 LYS A O 1
ATOM 744 N N . PRO A 1 91 ? -14.067 14.164 12.441 1.00 83.06 91 PRO A N 1
ATOM 745 C CA . PRO A 1 91 ? -13.524 14.550 11.143 1.00 83.06 91 PRO A CA 1
ATOM 746 C C . PRO A 1 91 ? -12.183 13.850 10.878 1.00 83.06 91 PRO A C 1
ATOM 748 O O . PRO A 1 91 ? -11.509 13.401 11.809 1.00 83.06 91 PRO A O 1
ATOM 751 N N . LEU A 1 92 ? -11.805 13.765 9.600 1.00 75.69 92 LEU A N 1
ATOM 752 C CA . LEU A 1 92 ? -10.450 13.380 9.207 1.00 75.69 92 LEU A CA 1
ATOM 753 C C . LEU A 1 92 ? -9.436 14.357 9.841 1.00 75.69 92 LEU A C 1
ATOM 755 O O . LEU A 1 92 ? -9.701 15.562 9.813 1.00 75.69 92 LEU A O 1
ATOM 759 N N . PRO A 1 93 ? -8.335 13.859 10.433 1.00 66.38 93 PRO A N 1
ATOM 760 C CA . PRO A 1 93 ? -7.253 14.703 10.932 1.00 66.38 93 PRO A CA 1
ATOM 761 C C . PRO A 1 93 ? -6.481 15.399 9.806 1.00 66.38 93 PRO A C 1
ATOM 763 O O . PRO A 1 93 ? -6.484 14.877 8.665 1.00 66.38 93 PRO A O 1
#